Protein AF-A0A1M3P4F6-F1 (afdb_monomer_lite)

Sequence (72 aa):
MDTIDLAQQRQMDDIDHALASRRKVGAGRSHCEQPDCGEPISDARKALGAVLCIDCQRDAERSAQRCARTAI

pLDDT: mean 90.62, std 9.89, range [48.66, 97.31]

Foldseek 3Di:
DDPVVVVVVVVVVVVVVVVVPDDDAAFADQFAPPPPGRHGADRVVRVVHDNHHPVVVVVVVVVVVVVVVVVD

Secondary structure (DSSP, 8-state):
--HHHHHHHHHHHHHHHHHHT-PPP-PPPSB-SSTTT-PBPPHHHHHTT-SS-HHHHHHHHHHHHHHHHH--

Radius of gyration: 18.46 Å; chains: 1; bounding box: 42×32×43 Å

Structure (mmCIF, N/CA/C/O backbone):
data_AF-A0A1M3P4F6-F1
#
_entry.id   AF-A0A1M3P4F6-F1
#
loop_
_atom_site.group_PDB
_atom_site.id
_atom_site.type_symbol
_atom_site.label_atom_id
_atom_site.label_alt_id
_atom_site.label_comp_id
_atom_site.label_asym_id
_atom_site.label_entit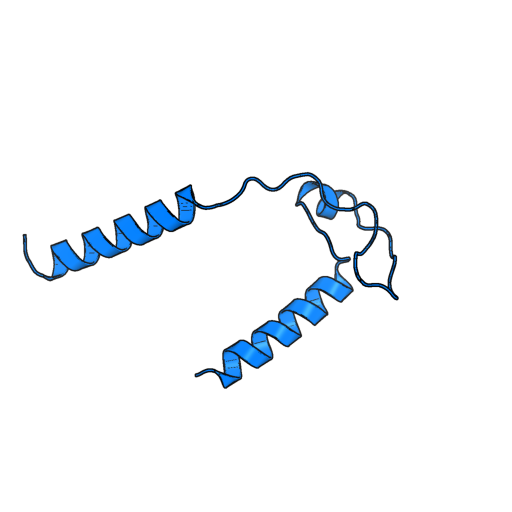y_id
_atom_site.label_seq_id
_atom_site.pdbx_PDB_ins_code
_atom_site.Cartn_x
_atom_site.Cartn_y
_atom_site.Cartn_z
_atom_site.occupancy
_atom_site.B_iso_or_equiv
_atom_site.auth_seq_id
_atom_site.auth_comp_id
_atom_site.auth_asym_id
_atom_site.auth_atom_id
_atom_site.pdbx_PDB_model_num
ATOM 1 N N . MET A 1 1 ? 26.947 -2.865 -26.682 1.00 66.19 1 MET A N 1
ATOM 2 C CA . MET A 1 1 ? 26.064 -3.238 -25.572 1.00 66.19 1 MET A CA 1
ATOM 3 C C . MET A 1 1 ? 26.214 -4.730 -25.383 1.00 66.19 1 MET A C 1
ATOM 5 O O . MET A 1 1 ? 25.951 -5.467 -26.331 1.00 66.19 1 MET A O 1
ATOM 9 N N . ASP A 1 2 ? 26.768 -5.148 -24.254 1.00 93.31 2 ASP A N 1
ATOM 10 C CA . ASP A 1 2 ? 26.998 -6.556 -23.946 1.00 93.31 2 ASP A CA 1
ATOM 11 C C . ASP A 1 2 ? 25.806 -7.181 -23.193 1.00 93.31 2 ASP A C 1
ATOM 13 O O . ASP A 1 2 ? 24.748 -6.572 -23.010 1.00 93.31 2 ASP A O 1
ATOM 17 N N . THR A 1 3 ? 25.941 -8.449 -22.804 1.00 94.19 3 THR A N 1
ATOM 18 C CA . THR A 1 3 ? 24.881 -9.169 -22.087 1.00 94.19 3 THR A CA 1
ATOM 19 C C . THR A 1 3 ? 24.632 -8.621 -20.683 1.00 94.19 3 THR A C 1
ATOM 21 O O . THR A 1 3 ? 23.529 -8.784 -20.164 1.00 94.19 3 THR A O 1
ATOM 24 N N . ILE A 1 4 ? 25.638 -7.998 -20.066 1.00 96.06 4 ILE A N 1
ATOM 25 C CA . ILE A 1 4 ? 25.541 -7.405 -18.732 1.00 96.06 4 ILE A CA 1
ATOM 26 C C . ILE A 1 4 ? 24.792 -6.080 -18.821 1.00 96.06 4 ILE A C 1
ATOM 28 O O . ILE A 1 4 ? 23.834 -5.884 -18.076 1.00 96.06 4 ILE A O 1
ATOM 32 N N . ASP A 1 5 ? 25.142 -5.240 -19.793 1.00 96.50 5 ASP A N 1
ATOM 33 C CA . ASP A 1 5 ? 24.431 -4.001 -20.100 1.00 96.50 5 ASP A CA 1
ATOM 34 C C . ASP A 1 5 ? 22.931 -4.279 -20.322 1.00 96.50 5 ASP A C 1
ATOM 36 O O . ASP A 1 5 ? 22.062 -3.588 -19.787 1.00 96.50 5 ASP A O 1
ATOM 40 N N . LEU A 1 6 ? 22.601 -5.324 -21.097 1.00 95.88 6 LEU A N 1
ATOM 41 C CA . LEU A 1 6 ? 21.210 -5.702 -21.370 1.00 95.88 6 LEU A CA 1
ATOM 42 C C . LEU A 1 6 ? 20.475 -6.166 -20.104 1.00 95.88 6 LEU A C 1
ATOM 44 O O . LEU A 1 6 ? 19.295 -5.858 -19.926 1.00 95.88 6 LEU A O 1
ATOM 48 N N . ALA A 1 7 ? 21.148 -6.921 -19.234 1.00 95.94 7 ALA A N 1
ATOM 49 C CA . ALA A 1 7 ? 20.574 -7.363 -17.968 1.00 95.94 7 ALA A CA 1
ATOM 50 C C . ALA A 1 7 ? 20.305 -6.177 -17.031 1.00 95.94 7 ALA A C 1
ATOM 52 O O . ALA A 1 7 ? 19.234 -6.111 -16.430 1.00 95.94 7 ALA A O 1
ATOM 53 N N . GLN A 1 8 ? 21.232 -5.217 -16.961 1.00 96.75 8 GLN A N 1
ATOM 54 C CA . GLN A 1 8 ? 21.064 -3.997 -16.173 1.00 96.75 8 GLN A CA 1
ATOM 55 C C . GLN A 1 8 ? 19.889 -3.160 -16.673 1.00 96.75 8 GLN A C 1
ATOM 57 O O . GLN A 1 8 ? 19.064 -2.741 -15.866 1.00 96.75 8 GLN A O 1
ATOM 62 N N . GLN A 1 9 ? 19.762 -2.976 -17.991 1.00 97.00 9 GLN A N 1
ATOM 63 C CA . GLN A 1 9 ? 18.641 -2.226 -18.556 1.00 97.00 9 GLN A CA 1
ATOM 64 C C . GLN A 1 9 ? 17.294 -2.842 -18.166 1.00 97.00 9 GLN A C 1
ATOM 66 O O . GLN A 1 9 ? 16.412 -2.133 -17.697 1.00 97.00 9 GLN A O 1
ATOM 71 N N . ARG A 1 10 ? 17.162 -4.170 -18.266 1.00 96.56 10 ARG A N 1
ATOM 72 C CA . ARG A 1 10 ? 15.931 -4.867 -17.861 1.00 96.56 10 ARG A CA 1
ATOM 73 C C . ARG A 1 10 ? 15.620 -4.688 -16.379 1.00 96.56 10 ARG A C 1
ATOM 75 O O . ARG A 1 10 ? 14.471 -4.459 -16.029 1.00 96.56 10 ARG A O 1
ATOM 82 N N . GLN A 1 11 ? 16.634 -4.755 -15.515 1.00 97.25 11 GLN A N 1
ATOM 83 C CA . GLN A 1 11 ? 16.438 -4.517 -14.084 1.00 97.25 11 GLN A CA 1
ATOM 84 C C . GLN A 1 11 ? 15.945 -3.094 -13.802 1.00 97.25 11 GLN A C 1
ATOM 86 O O . GLN A 1 11 ? 15.085 -2.918 -12.942 1.00 97.25 11 GLN A O 1
ATOM 91 N N . MET A 1 12 ? 16.464 -2.088 -14.513 1.00 97.31 12 MET A N 1
ATOM 92 C CA . MET A 1 12 ? 15.980 -0.711 -14.376 1.00 97.31 12 MET A CA 1
ATOM 93 C C . MET A 1 12 ? 14.532 -0.579 -14.850 1.00 97.31 12 MET A C 1
ATOM 95 O O . MET A 1 12 ? 13.715 -0.023 -14.121 1.00 97.31 12 MET A O 1
ATOM 99 N N . ASP A 1 13 ? 14.198 -1.155 -16.006 1.00 97.25 13 ASP A N 1
ATOM 100 C CA . ASP A 1 13 ? 12.839 -1.120 -16.554 1.00 97.25 13 ASP A CA 1
ATOM 101 C C . ASP A 1 13 ? 11.827 -1.781 -15.594 1.00 97.25 13 ASP A C 1
ATOM 103 O O . ASP A 1 13 ? 10.739 -1.246 -15.364 1.00 97.25 13 ASP A O 1
ATOM 107 N N . ASP A 1 14 ? 12.198 -2.910 -14.979 1.00 96.94 14 ASP A N 1
ATOM 108 C CA . ASP A 1 14 ? 11.374 -3.609 -13.986 1.00 96.94 14 ASP A CA 1
ATOM 109 C C . ASP A 1 14 ? 11.143 -2.750 -12.729 1.00 96.94 14 ASP A C 1
ATOM 111 O O . ASP A 1 14 ? 10.024 -2.682 -12.205 1.00 96.94 14 ASP A O 1
ATOM 115 N N . ILE A 1 15 ? 12.188 -2.066 -12.246 1.00 96.06 15 ILE A N 1
ATOM 116 C CA . ILE A 1 15 ? 12.100 -1.156 -11.095 1.00 96.06 15 ILE A CA 1
ATOM 117 C C . ILE A 1 15 ? 11.197 0.033 -11.426 1.00 96.06 15 ILE A C 1
ATOM 119 O O . ILE A 1 15 ? 10.297 0.354 -10.644 1.00 96.06 15 ILE A O 1
ATOM 123 N N . ASP A 1 16 ? 11.398 0.663 -12.581 1.00 96.81 16 ASP A N 1
ATOM 124 C CA . ASP A 1 16 ? 10.618 1.819 -13.019 1.00 96.81 16 ASP A CA 1
ATOM 125 C C . ASP A 1 16 ? 9.144 1.455 -13.186 1.00 96.81 16 ASP A C 1
ATOM 127 O O . ASP A 1 16 ? 8.260 2.179 -12.713 1.00 96.81 16 ASP A O 1
ATOM 131 N N . HIS A 1 17 ? 8.859 0.289 -13.769 1.00 95.12 17 HIS A N 1
ATOM 132 C CA . HIS A 1 17 ? 7.501 -0.227 -13.868 1.00 95.12 17 HIS A CA 1
ATOM 133 C C . HIS A 1 17 ? 6.876 -0.455 -12.482 1.00 95.12 17 HIS A C 1
ATOM 135 O O . HIS A 1 17 ? 5.750 -0.014 -12.223 1.00 95.12 17 HIS A O 1
ATOM 141 N N . ALA A 1 18 ? 7.602 -1.094 -11.559 1.00 93.50 18 ALA A N 1
ATOM 142 C CA . ALA A 1 18 ? 7.121 -1.337 -10.200 1.00 93.50 18 ALA A CA 1
ATOM 143 C C . ALA A 1 18 ? 6.824 -0.025 -9.452 1.00 93.50 18 ALA A C 1
ATOM 145 O O . ALA A 1 18 ? 5.785 0.091 -8.795 1.00 93.50 18 ALA A O 1
ATOM 146 N N . LEU A 1 19 ? 7.679 0.989 -9.599 1.00 93.19 19 LEU A N 1
ATOM 147 C CA . LEU A 1 19 ? 7.480 2.313 -9.008 1.00 93.19 19 LEU A CA 1
ATOM 148 C C . LEU A 1 19 ? 6.288 3.049 -9.629 1.00 93.19 19 LEU A C 1
ATOM 150 O O . LEU A 1 19 ? 5.472 3.607 -8.892 1.00 93.19 19 LEU A O 1
ATOM 154 N N . ALA A 1 20 ? 6.149 3.014 -10.956 1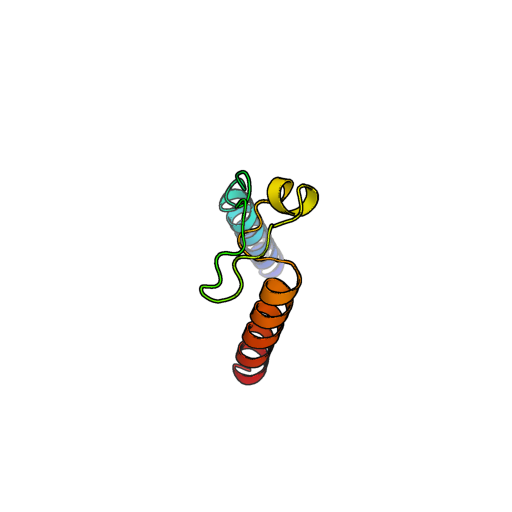.00 93.19 20 ALA A N 1
ATOM 155 C CA . ALA A 1 20 ? 5.046 3.653 -11.669 1.00 93.19 20 ALA A CA 1
ATOM 156 C C . ALA A 1 20 ? 3.690 3.004 -11.349 1.00 93.19 20 ALA A C 1
ATOM 158 O O . ALA A 1 20 ? 2.672 3.691 -11.258 1.00 93.19 20 ALA A O 1
ATOM 159 N N . SER A 1 21 ? 3.670 1.686 -11.135 1.00 90.88 21 SER A N 1
ATOM 160 C CA . SER A 1 21 ? 2.452 0.932 -10.809 1.00 90.88 21 SER A CA 1
ATOM 161 C C . SER A 1 21 ? 1.959 1.144 -9.366 1.00 90.88 21 SER A C 1
ATOM 163 O O . SER A 1 21 ? 0.840 0.748 -9.016 1.00 90.88 21 SER A O 1
ATOM 165 N N . ARG A 1 22 ? 2.768 1.783 -8.507 1.00 87.12 22 ARG A N 1
ATOM 166 C CA . ARG A 1 22 ? 2.458 1.970 -7.088 1.00 87.12 22 ARG A CA 1
ATOM 167 C C . ARG A 1 22 ? 1.239 2.880 -6.904 1.00 87.12 22 ARG A C 1
ATOM 169 O O . ARG A 1 22 ? 1.277 4.082 -7.162 1.00 87.12 22 ARG A O 1
ATOM 176 N N . ARG A 1 23 ? 0.142 2.314 -6.392 1.00 80.81 23 ARG A N 1
ATOM 177 C CA . ARG A 1 23 ? -1.083 3.072 -6.090 1.00 80.81 23 ARG A CA 1
ATOM 178 C C . ARG A 1 23 ? -0.837 4.102 -4.987 1.00 80.81 23 ARG A C 1
ATOM 180 O O . ARG A 1 23 ? -0.213 3.801 -3.969 1.00 80.81 23 ARG A O 1
ATOM 187 N N . LYS A 1 24 ? -1.394 5.304 -5.168 1.00 78.69 24 LYS A N 1
ATOM 188 C CA . LYS A 1 24 ? -1.481 6.306 -4.100 1.00 78.69 24 LYS A CA 1
ATOM 189 C C . LYS A 1 24 ? -2.380 5.764 -2.996 1.00 78.69 24 LYS A C 1
ATOM 191 O O . LYS A 1 24 ? -3.496 5.319 -3.261 1.00 78.69 24 LYS A O 1
ATOM 196 N N . VAL A 1 25 ? -1.874 5.794 -1.773 1.00 79.06 25 VAL A N 1
ATOM 197 C CA . VAL A 1 25 ? -2.601 5.314 -0.604 1.00 79.06 25 VAL A CA 1
ATOM 198 C C . VAL A 1 25 ? -3.522 6.434 -0.114 1.00 79.06 25 VAL A C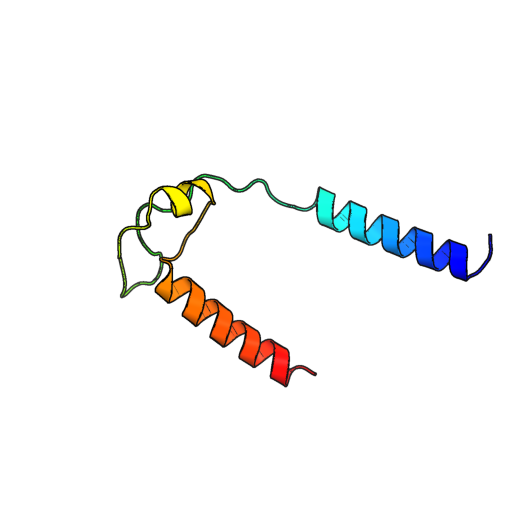 1
ATOM 200 O O . VAL A 1 25 ? -3.070 7.556 0.105 1.00 79.06 25 VAL A O 1
ATOM 203 N N . GLY A 1 26 ? -4.822 6.144 -0.021 1.00 83.31 26 GLY A N 1
ATOM 204 C CA . GLY A 1 26 ? -5.816 7.049 0.562 1.00 83.31 26 GLY A CA 1
ATOM 205 C C . GLY A 1 26 ? -5.831 6.981 2.090 1.00 83.31 26 GLY A C 1
ATOM 206 O O . GLY A 1 26 ? -5.062 6.237 2.695 1.00 83.31 26 GLY A O 1
ATOM 207 N N . ALA A 1 27 ? -6.731 7.736 2.723 1.00 88.75 27 ALA A N 1
ATOM 208 C CA . ALA A 1 27 ? -6.936 7.623 4.164 1.00 88.75 27 ALA A CA 1
ATOM 209 C C . ALA A 1 27 ? -7.397 6.203 4.541 1.00 88.75 27 ALA A C 1
ATOM 211 O O . ALA A 1 27 ? -8.219 5.593 3.856 1.00 88.75 27 ALA A O 1
ATOM 212 N N . GLY A 1 28 ? -6.848 5.687 5.635 1.00 91.94 28 GLY A N 1
ATOM 213 C CA . GLY A 1 28 ? -7.167 4.378 6.190 1.00 91.94 28 GLY A CA 1
ATOM 214 C C . GLY A 1 28 ? -8.534 4.351 6.865 1.00 91.94 28 GLY A C 1
ATOM 215 O O . GLY A 1 28 ? -9.192 5.379 7.045 1.00 91.94 28 GLY A O 1
ATOM 216 N N . ARG A 1 29 ? -8.967 3.154 7.261 1.00 94.19 29 ARG A N 1
ATOM 217 C CA . ARG A 1 29 ? -10.280 2.946 7.886 1.00 94.19 29 ARG A CA 1
ATOM 218 C C . ARG A 1 29 ? -10.307 3.499 9.306 1.00 94.19 29 ARG A C 1
ATOM 220 O O . ARG A 1 29 ? -9.292 3.557 9.993 1.00 94.19 29 ARG A O 1
ATOM 227 N N . SER A 1 30 ? -11.495 3.876 9.775 1.00 95.88 30 SER A N 1
ATOM 228 C CA . SER A 1 30 ? -11.677 4.298 11.167 1.00 95.88 30 SER A CA 1
ATOM 229 C C . SER A 1 30 ? -11.506 3.138 12.153 1.00 95.88 30 SER A C 1
ATOM 231 O O . SER A 1 30 ? -10.938 3.341 13.224 1.00 95.88 30 SER A O 1
ATOM 233 N N . HIS A 1 31 ? -11.945 1.940 11.762 1.00 96.94 31 HIS A N 1
ATOM 234 C CA . HIS A 1 31 ? -11.922 0.719 12.564 1.00 96.94 31 HIS A CA 1
ATOM 235 C C . HIS A 1 31 ? -11.324 -0.440 11.765 1.00 96.94 31 HIS A C 1
ATOM 237 O O . HIS A 1 31 ? -11.330 -0.421 10.529 1.00 96.94 31 HIS A O 1
ATOM 243 N N . CYS A 1 32 ? -10.808 -1.429 12.489 1.00 96.88 32 CYS A N 1
ATOM 244 C CA . CYS A 1 32 ? -10.244 -2.650 11.935 1.00 96.88 32 CYS A CA 1
ATOM 245 C C . CYS A 1 32 ? -11.264 -3.370 11.041 1.00 96.88 32 CYS A C 1
ATOM 247 O O . CYS A 1 32 ? -12.417 -3.547 11.424 1.00 96.88 32 CYS A O 1
ATOM 249 N N . GLU A 1 33 ? -10.832 -3.799 9.854 1.00 96.12 33 GLU A N 1
ATOM 250 C CA . GLU A 1 33 ? -11.662 -4.571 8.920 1.00 96.12 33 GLU A CA 1
ATOM 251 C C . GLU A 1 33 ? -11.935 -6.009 9.385 1.00 96.12 33 GLU A C 1
ATOM 253 O O . GLU A 1 33 ? -12.862 -6.646 8.888 1.00 96.12 33 GLU A O 1
ATOM 258 N N . GLN A 1 34 ? -11.164 -6.522 10.346 1.00 95.88 34 GLN A N 1
ATOM 259 C CA . GLN A 1 34 ? -11.354 -7.881 10.835 1.00 95.88 34 GLN A CA 1
ATOM 260 C C . GLN A 1 34 ? -12.719 -8.013 11.547 1.00 95.88 34 GLN A C 1
ATOM 262 O O . GLN A 1 34 ? -12.951 -7.261 12.501 1.00 95.88 34 GLN A O 1
ATOM 267 N N . PRO A 1 35 ? -13.588 -8.967 11.140 1.00 89.19 35 PRO A N 1
ATOM 268 C CA . PRO A 1 35 ? -14.993 -9.033 11.563 1.00 89.19 35 PRO A CA 1
ATOM 269 C C . PRO A 1 35 ? -15.211 -9.036 13.079 1.00 89.19 35 PRO A C 1
ATOM 271 O O . PRO A 1 35 ? -16.146 -8.405 13.561 1.00 89.19 35 PRO A O 1
ATOM 274 N N . ASP A 1 36 ? -14.318 -9.693 13.820 1.00 93.50 36 ASP A N 1
ATOM 275 C CA . ASP A 1 36 ? -14.448 -9.887 15.270 1.00 93.50 36 ASP A CA 1
ATOM 276 C C . ASP A 1 36 ? -13.591 -8.921 16.103 1.00 93.50 36 ASP A C 1
ATOM 278 O O . ASP A 1 36 ? -13.623 -8.960 17.330 1.00 93.50 36 ASP A O 1
ATOM 282 N N . CYS A 1 37 ? -12.793 -8.065 15.457 1.00 95.69 37 CYS A N 1
ATOM 283 C CA . CYS A 1 37 ? -11.920 -7.121 16.152 1.00 95.69 37 CYS A CA 1
ATOM 284 C C . CYS A 1 37 ? -12.624 -5.777 16.344 1.00 95.69 37 CYS A C 1
ATOM 286 O O . CYS A 1 37 ? -12.811 -5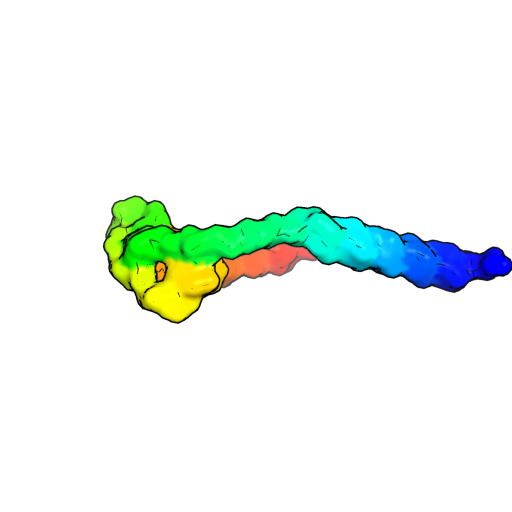.325 17.469 1.00 95.69 37 CYS A O 1
ATOM 288 N N . GLY A 1 38 ? -12.992 -5.119 15.238 1.00 91.44 38 GLY A N 1
ATOM 289 C CA . GLY A 1 38 ? -13.672 -3.820 15.254 1.00 91.44 38 GLY A CA 1
ATOM 290 C C . GLY A 1 38 ? -12.930 -2.683 15.975 1.00 91.44 38 GLY A C 1
ATOM 291 O O . GLY A 1 38 ? -13.499 -1.606 16.131 1.00 91.44 38 GLY A O 1
ATOM 292 N N . GLU A 1 39 ? -11.682 -2.878 16.410 1.00 95.62 39 GLU A N 1
ATOM 293 C CA . GLU A 1 39 ? -10.946 -1.887 17.195 1.00 95.62 39 GLU A CA 1
ATOM 294 C C . GLU A 1 39 ? -10.689 -0.595 16.409 1.00 95.62 39 GLU A C 1
ATOM 296 O O . GLU A 1 39 ? -10.448 -0.640 15.193 1.00 95.62 39 GLU A O 1
ATOM 301 N N . PRO A 1 40 ? -10.682 0.569 17.082 1.00 96.38 40 PRO A N 1
ATOM 302 C CA . PRO A 1 40 ? -10.346 1.828 16.440 1.00 96.38 40 PRO A CA 1
ATOM 303 C C . PRO A 1 40 ? -8.889 1.819 15.966 1.00 96.38 40 PRO A C 1
ATOM 305 O O . PRO A 1 40 ? -7.959 1.492 16.704 1.00 96.38 40 PRO A O 1
ATOM 308 N N . ILE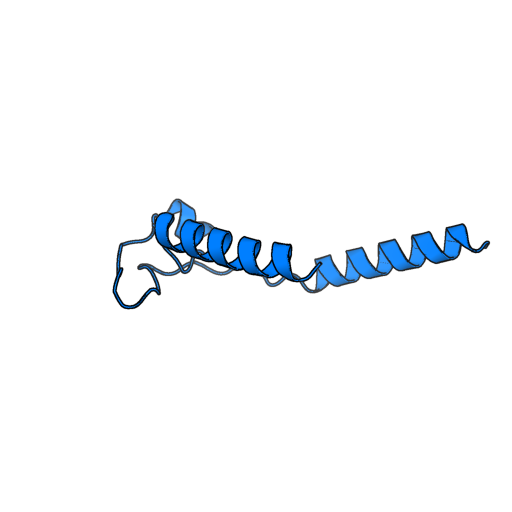 A 1 41 ? -8.675 2.233 14.720 1.00 96.94 41 ILE A N 1
ATOM 309 C CA . ILE A 1 41 ? -7.330 2.417 14.173 1.00 96.94 41 ILE A CA 1
ATOM 310 C C . ILE A 1 41 ? -6.782 3.752 14.693 1.00 96.94 41 ILE A C 1
ATOM 312 O O . ILE A 1 41 ? -7.511 4.738 14.798 1.00 96.94 41 ILE A O 1
ATOM 316 N N . SER A 1 42 ? -5.492 3.811 15.025 1.00 96.12 42 SER A N 1
ATOM 317 C CA . SER A 1 42 ? -4.854 5.067 15.432 1.00 96.12 42 SER A CA 1
ATOM 318 C C . SER A 1 42 ? -4.738 6.039 14.257 1.00 96.12 42 SER A C 1
ATOM 320 O O . SER A 1 42 ? -4.529 5.628 13.115 1.00 96.12 42 SER A O 1
ATOM 322 N N . ASP A 1 43 ? -4.817 7.343 14.516 1.00 94.69 43 ASP A N 1
ATOM 323 C CA . ASP A 1 43 ? -4.805 8.345 13.440 1.00 94.69 43 ASP A CA 1
ATOM 324 C C . ASP A 1 43 ? -3.508 8.323 12.623 1.00 94.69 43 ASP A C 1
ATOM 326 O O . ASP A 1 43 ? -3.545 8.445 11.399 1.00 94.69 43 ASP A O 1
ATOM 330 N N . ALA A 1 44 ? -2.374 8.038 13.271 1.00 94.25 44 ALA A N 1
ATOM 331 C CA . ALA A 1 44 ? -1.102 7.820 12.588 1.00 94.25 44 ALA A CA 1
ATOM 332 C C . ALA A 1 44 ? -1.187 6.681 11.556 1.00 94.25 44 ALA A C 1
ATOM 334 O O . ALA A 1 44 ? -0.656 6.797 10.456 1.00 94.25 44 ALA A O 1
ATOM 335 N N . ARG A 1 45 ? -1.897 5.590 11.868 1.00 94.88 45 ARG A N 1
ATOM 336 C CA . ARG A 1 45 ? -2.105 4.472 10.937 1.00 94.88 45 ARG A CA 1
ATOM 337 C C . ARG A 1 45 ? -3.150 4.790 9.869 1.00 94.88 45 ARG A C 1
ATOM 339 O O . ARG A 1 45 ? -2.978 4.365 8.729 1.00 94.88 45 ARG A O 1
ATOM 346 N N . LYS A 1 46 ? -4.185 5.574 10.189 1.00 95.00 46 LYS A N 1
ATOM 347 C CA . LYS A 1 46 ? -5.143 6.074 9.184 1.00 95.00 46 LYS A CA 1
ATOM 348 C C . LYS A 1 46 ? -4.451 6.949 8.147 1.00 95.00 46 LYS A C 1
ATOM 350 O O . LYS A 1 46 ? -4.700 6.780 6.960 1.00 95.00 46 LYS A O 1
ATOM 355 N N . ALA A 1 47 ? -3.542 7.828 8.562 1.00 92.81 47 ALA A N 1
ATOM 356 C CA . ALA A 1 47 ? -2.767 8.657 7.638 1.00 92.81 47 ALA A CA 1
ATOM 357 C C . ALA A 1 47 ? -1.907 7.821 6.668 1.00 92.81 47 ALA A C 1
ATOM 359 O O . ALA A 1 47 ? -1.625 8.259 5.557 1.00 92.81 47 ALA A O 1
ATOM 360 N N . LEU A 1 48 ? -1.538 6.601 7.068 1.00 92.56 48 LEU A N 1
ATOM 361 C CA . LEU A 1 48 ? -0.797 5.635 6.254 1.00 92.56 48 LEU A CA 1
ATOM 362 C C . LEU A 1 48 ? -1.696 4.694 5.433 1.00 92.56 48 LEU A C 1
ATOM 364 O O . LEU A 1 48 ? -1.179 3.785 4.789 1.00 92.56 48 LEU A O 1
ATOM 368 N N . GLY A 1 49 ? -3.022 4.863 5.469 1.00 94.44 49 GLY A N 1
ATOM 369 C CA . GLY A 1 49 ? -3.959 4.010 4.732 1.00 94.44 49 GLY A CA 1
ATOM 370 C C . GLY A 1 49 ? -4.249 2.651 5.357 1.00 94.44 49 GLY A C 1
ATOM 371 O O . GLY A 1 49 ? -4.680 1.742 4.652 1.00 94.44 49 GLY A O 1
ATOM 372 N N . ALA A 1 50 ? -3.999 2.473 6.656 1.00 95.31 50 ALA A N 1
ATOM 373 C CA . ALA A 1 50 ? -4.214 1.185 7.304 1.00 95.31 50 ALA A CA 1
ATOM 374 C C . ALA A 1 50 ? -5.691 0.754 7.266 1.00 95.31 50 ALA A C 1
ATOM 376 O O . ALA A 1 50 ? -6.594 1.539 7.562 1.00 95.31 50 ALA A O 1
ATOM 377 N N . VAL A 1 51 ? -5.917 -0.523 6.956 1.00 95.75 51 VAL A N 1
ATOM 378 C CA . VAL A 1 51 ? -7.243 -1.170 6.994 1.00 95.75 51 VAL A CA 1
ATOM 379 C C . VAL A 1 51 ? -7.406 -2.117 8.191 1.00 95.75 51 VAL A C 1
ATOM 381 O O . VAL A 1 51 ? -8.526 -2.409 8.599 1.00 95.75 51 VAL A O 1
ATOM 384 N N . LEU A 1 52 ? -6.294 -2.531 8.808 1.00 96.56 52 LEU A N 1
ATOM 385 C CA . LEU A 1 52 ? -6.246 -3.347 10.023 1.00 96.56 52 LEU A CA 1
ATOM 386 C C . LEU A 1 52 ? -5.617 -2.571 11.190 1.00 96.56 52 LEU A C 1
ATOM 388 O O . LEU A 1 52 ? -4.715 -1.737 10.994 1.00 96.56 52 LEU A O 1
ATOM 392 N N . CYS A 1 53 ? -6.039 -2.889 12.419 1.00 96.06 53 CYS A N 1
ATOM 393 C CA . CYS A 1 53 ? -5.326 -2.462 13.625 1.00 96.06 53 CYS A CA 1
ATOM 394 C C . CYS A 1 53 ? -3.905 -3.062 13.654 1.00 96.06 53 CYS A C 1
ATOM 396 O O . CYS A 1 53 ? -3.548 -3.908 12.829 1.00 96.06 53 CYS A O 1
ATOM 398 N N . ILE A 1 54 ? -3.047 -2.575 14.554 1.00 95.88 54 ILE A N 1
ATOM 399 C CA . ILE A 1 54 ? -1.635 -2.989 14.577 1.00 95.88 54 ILE A CA 1
ATOM 400 C C . ILE A 1 54 ? -1.473 -4.489 14.850 1.00 95.88 54 ILE A C 1
ATOM 402 O O . ILE A 1 54 ? -0.602 -5.119 14.252 1.00 95.88 54 ILE A O 1
ATOM 406 N N . ASP A 1 55 ? -2.327 -5.064 15.691 1.00 96.06 55 ASP A N 1
ATOM 407 C CA . ASP A 1 55 ? -2.214 -6.464 16.087 1.00 96.06 55 ASP A CA 1
ATOM 408 C C . ASP A 1 55 ? -2.726 -7.397 14.985 1.00 96.06 55 ASP A C 1
ATOM 410 O O . ASP A 1 55 ? -1.980 -8.268 14.535 1.00 96.06 55 ASP A O 1
ATOM 414 N N . CYS A 1 56 ? -3.904 -7.122 14.409 1.00 96.44 56 CYS A N 1
ATOM 415 C CA . CYS A 1 56 ? -4.391 -7.867 13.243 1.00 96.44 56 CYS A CA 1
ATOM 416 C C . CYS A 1 56 ? -3.442 -7.764 12.038 1.00 96.44 56 CYS A C 1
ATOM 418 O O . CYS A 1 56 ? -3.259 -8.746 11.319 1.00 96.44 56 CYS A O 1
ATOM 420 N N . GLN A 1 57 ? -2.798 -6.607 11.823 1.00 95.81 57 GLN A N 1
ATOM 421 C CA . GLN A 1 57 ? -1.785 -6.457 10.774 1.00 95.81 57 GLN A CA 1
ATOM 422 C C . GLN A 1 57 ? -0.594 -7.396 11.009 1.00 95.81 57 GLN A C 1
ATOM 424 O O . GLN A 1 57 ? -0.165 -8.087 10.087 1.00 95.81 57 GLN A O 1
ATOM 429 N N . ARG A 1 58 ? -0.072 -7.453 12.241 1.00 96.00 58 ARG A N 1
ATOM 430 C CA . ARG A 1 58 ? 1.064 -8.319 12.594 1.00 96.00 58 ARG A CA 1
ATOM 431 C C . ARG A 1 58 ? 0.737 -9.795 12.408 1.00 96.00 58 ARG A C 1
ATOM 433 O O . ARG A 1 58 ? 1.578 -10.552 11.923 1.00 96.00 58 ARG A O 1
ATOM 440 N N . ASP A 1 59 ? -0.469 -10.212 12.777 1.00 94.94 59 ASP A N 1
ATOM 441 C CA . ASP A 1 59 ? -0.892 -11.604 12.627 1.00 94.94 59 ASP A CA 1
ATOM 442 C C . ASP A 1 59 ? -1.110 -11.994 11.160 1.00 94.94 59 ASP A C 1
ATOM 444 O O . ASP A 1 59 ? -0.713 -13.094 10.746 1.00 94.94 59 ASP A O 1
ATOM 448 N N . ALA A 1 60 ? -1.661 -11.082 10.352 1.00 94.00 60 ALA A N 1
ATOM 449 C CA . ALA A 1 60 ? -1.788 -11.260 8.909 1.00 94.00 60 ALA A CA 1
ATOM 450 C C . ALA A 1 60 ? -0.408 -11.398 8.243 1.00 94.00 60 ALA A C 1
ATOM 452 O O . ALA A 1 60 ? -0.164 -12.360 7.511 1.00 94.00 60 ALA A O 1
ATOM 453 N N . GLU A 1 61 ? 0.530 -10.502 8.560 1.00 94.62 61 GLU A N 1
ATOM 454 C CA . GLU A 1 61 ? 1.898 -10.533 8.031 1.00 94.62 61 GLU A CA 1
ATOM 455 C C . GLU A 1 61 ? 2.651 -11.799 8.449 1.00 94.62 61 GLU A C 1
ATOM 457 O O . GLU A 1 61 ? 3.280 -12.450 7.614 1.00 94.62 61 GLU A O 1
ATOM 462 N N . ARG A 1 62 ? 2.542 -12.210 9.719 1.00 92.69 62 ARG A N 1
ATOM 463 C CA . ARG A 1 62 ? 3.152 -13.455 10.208 1.00 92.69 62 ARG A CA 1
ATOM 464 C C . ARG A 1 62 ? 2.616 -14.673 9.455 1.00 92.69 62 ARG A C 1
ATOM 466 O O . ARG A 1 62 ? 3.367 -15.600 9.157 1.00 92.69 62 ARG A O 1
ATOM 473 N N . SER A 1 63 ? 1.321 -14.687 9.149 1.00 88.00 63 SER A N 1
ATOM 474 C CA . SER A 1 63 ? 0.687 -15.777 8.401 1.00 88.00 63 SER A CA 1
ATOM 475 C C . SER A 1 63 ? 1.119 -15.791 6.935 1.00 88.00 63 SER A C 1
ATOM 477 O O . SER A 1 63 ? 1.480 -16.851 6.428 1.00 88.00 63 SER A O 1
ATOM 479 N N . ALA A 1 64 ? 1.202 -14.626 6.291 1.00 89.44 64 ALA A N 1
ATOM 480 C CA . ALA A 1 64 ? 1.711 -14.502 4.927 1.00 89.44 64 ALA A CA 1
ATOM 481 C C . ALA A 1 64 ? 3.183 -14.941 4.807 1.00 89.44 64 ALA A C 1
ATOM 483 O O . ALA A 1 64 ? 3.540 -15.680 3.889 1.00 89.44 64 ALA A O 1
ATOM 484 N N . GLN A 1 65 ? 4.030 -14.557 5.769 1.00 84.81 65 GLN A N 1
ATOM 485 C CA . GLN A 1 65 ? 5.440 -14.962 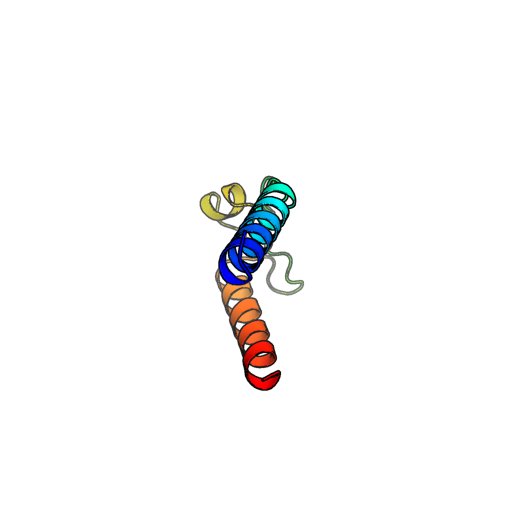5.807 1.00 84.81 65 GLN A CA 1
ATOM 486 C C . GLN A 1 65 ? 5.612 -16.478 5.943 1.00 84.81 65 GLN A C 1
ATOM 488 O O . GLN A 1 65 ? 6.533 -17.040 5.353 1.00 84.81 65 GLN A O 1
ATOM 493 N N . ARG A 1 66 ? 4.729 -17.154 6.692 1.00 80.62 66 ARG A N 1
ATOM 494 C CA . ARG A 1 66 ? 4.734 -18.622 6.783 1.00 80.62 66 ARG A CA 1
ATOM 495 C C . ARG A 1 66 ? 4.478 -19.267 5.423 1.00 80.62 66 ARG A C 1
ATOM 497 O O . ARG A 1 66 ? 5.249 -20.138 5.040 1.00 80.62 66 ARG A O 1
ATOM 504 N N . CYS A 1 67 ? 3.474 -18.802 4.678 1.00 73.62 67 CYS A N 1
ATOM 505 C CA . CYS A 1 67 ? 3.198 -19.311 3.331 1.00 73.62 67 CYS A CA 1
ATOM 506 C C . CYS A 1 67 ? 4.372 -19.063 2.373 1.00 73.62 67 CYS A C 1
ATOM 508 O O . CYS A 1 67 ? 4.778 -19.973 1.658 1.00 73.62 67 CYS A O 1
ATOM 510 N N . ALA A 1 68 ? 4.961 -17.863 2.400 1.00 71.38 68 ALA A N 1
ATOM 511 C CA . ALA A 1 68 ? 6.104 -17.527 1.551 1.00 71.38 68 ALA A CA 1
ATOM 512 C C . ALA A 1 68 ? 7.347 -18.384 1.856 1.00 71.38 68 ALA A C 1
ATOM 514 O O . ALA A 1 68 ? 8.075 -18.755 0.943 1.00 71.38 68 ALA A O 1
ATOM 515 N N . ARG A 1 69 ? 7.577 -18.742 3.128 1.00 70.00 69 ARG A N 1
ATOM 516 C CA . ARG A 1 69 ? 8.701 -19.600 3.548 1.00 70.00 69 ARG A CA 1
ATOM 517 C C . ARG A 1 69 ? 8.569 -21.061 3.130 1.00 70.00 69 ARG A C 1
ATOM 519 O O . ARG A 1 69 ? 9.587 -21.734 3.052 1.00 70.00 69 ARG A O 1
ATOM 526 N N . THR A 1 70 ? 7.352 -21.560 2.940 1.00 65.06 70 THR A N 1
ATOM 527 C CA . THR A 1 70 ? 7.094 -22.952 2.530 1.00 65.06 70 THR A CA 1
ATOM 528 C C . THR A 1 70 ? 6.992 -23.099 1.006 1.00 65.06 70 THR A C 1
ATOM 530 O O . THR A 1 70 ? 6.988 -24.214 0.502 1.00 65.06 70 THR A O 1
ATOM 533 N N . ALA A 1 71 ? 6.917 -21.988 0.268 1.00 57.66 71 ALA A N 1
ATOM 534 C CA . ALA A 1 71 ? 6.829 -21.960 -1.193 1.00 57.66 71 ALA A CA 1
ATOM 535 C C . ALA A 1 71 ? 8.197 -21.974 -1.916 1.00 57.66 71 ALA A C 1
ATOM 537 O O . ALA A 1 71 ? 8.231 -21.821 -3.136 1.00 57.66 71 ALA A O 1
ATOM 538 N N . ILE A 1 72 ? 9.299 -22.129 -1.172 1.00 48.66 72 ILE A N 1
ATOM 539 C CA . ILE A 1 72 ? 10.687 -22.258 -1.655 1.00 48.66 72 ILE A CA 1
ATOM 540 C C . ILE A 1 72 ? 11.151 -23.682 -1.355 1.00 48.66 72 ILE A C 1
ATOM 542 O O . ILE A 1 72 ? 11.807 -24.280 -2.233 1.00 48.66 72 ILE A O 1
#